Protein AF-C1FA29-F1 (afdb_monomer_lite)

Foldseek 3Di:
DDPDPPQKFKKAFDPVLLVVPQDWDDDPPDIDTHHRPDIDIDGPVCCVPPQVPDDDPNHRGMDGDDPDPDDDPDDPDDDDDDDPDPPDDPDDDDDDDDD

Radius of gyration: 25.59 Å; chains: 1; bounding box: 66×33×78 Å

Secondary structure (DSSP, 8-state):
---PPPSEEEEEE-HHHHTTPSEEEEETTEEEEEPTT-EEEEEHHHHHHTGGG-EETTEESEEEPP---------------------------------

Sequence (99 aa):
MSEKPSDFVEIQLTAAAAKLAPVRVATGRWSYLFEAGKTQRVLTSEWSRVLSKERVGGELAFELAPASASVPQNIPAATLAADHEPEPEEAASVEQKGK

pLDDT: mean 72.82, std 18.56, range [37.81, 92.5]

Structure (mmCIF, N/CA/C/O backbone):
data_AF-C1FA29-F1
#
_entry.id   AF-C1FA29-F1
#
loop_
_atom_site.group_PDB
_atom_site.id
_atom_site.type_symbol
_atom_site.label_atom_id
_atom_site.label_alt_id
_atom_site.label_comp_id
_atom_site.label_asym_id
_atom_site.label_entity_id
_atom_site.label_seq_id
_atom_site.pdbx_PDB_ins_code
_atom_site.Cartn_x
_atom_site.Cartn_y
_atom_site.Cartn_z
_atom_site.occupancy
_atom_site.B_iso_or_equiv
_atom_site.auth_seq_id
_atom_site.auth_comp_id
_atom_site.auth_asym_id
_atom_site.auth_atom_id
_atom_site.pdbx_PDB_model_num
ATOM 1 N N . MET A 1 1 ? 17.348 23.474 -13.569 1.00 37.81 1 MET A N 1
ATOM 2 C CA . MET A 1 1 ? 17.584 22.296 -12.714 1.00 37.81 1 MET A CA 1
ATOM 3 C C . MET A 1 1 ? 16.485 21.305 -13.044 1.00 37.81 1 MET A C 1
ATOM 5 O O . MET A 1 1 ? 15.343 21.574 -12.712 1.00 37.81 1 MET A O 1
ATOM 9 N N . SER A 1 2 ? 16.780 20.262 -13.821 1.00 44.25 2 SER A N 1
ATOM 10 C CA . SER A 1 2 ? 15.766 19.266 -14.181 1.00 44.25 2 SER A CA 1
ATOM 11 C C . SER A 1 2 ? 15.652 18.269 -13.037 1.00 44.25 2 SER A C 1
ATOM 13 O O . SER A 1 2 ? 16.444 17.331 -12.948 1.00 44.25 2 SER A O 1
ATOM 15 N N . GLU A 1 3 ? 14.709 18.504 -12.134 1.00 53.28 3 GLU A N 1
ATOM 16 C CA . GLU A 1 3 ? 14.261 17.492 -11.184 1.00 53.28 3 GLU A CA 1
ATOM 17 C C . GLU A 1 3 ? 13.686 16.341 -12.015 1.00 53.28 3 GLU A C 1
ATOM 19 O O . GLU A 1 3 ? 12.637 16.467 -12.644 1.00 53.28 3 GLU A O 1
ATOM 24 N N . LYS A 1 4 ? 14.430 15.236 -12.129 1.00 56.38 4 LYS A N 1
ATOM 25 C CA . LYS A 1 4 ? 13.886 14.013 -12.725 1.00 56.38 4 LYS A CA 1
ATOM 26 C C . LYS A 1 4 ? 12.640 13.654 -11.910 1.00 56.38 4 LYS A C 1
ATOM 28 O O . LYS A 1 4 ? 12.771 13.596 -10.684 1.00 56.38 4 LYS A O 1
ATOM 33 N N . PRO A 1 5 ? 11.468 13.424 -12.533 1.00 58.09 5 PRO A N 1
ATOM 34 C CA . PRO A 1 5 ? 10.306 12.972 -11.786 1.00 58.09 5 PRO A CA 1
ATOM 35 C C . PRO A 1 5 ? 10.726 11.697 -11.059 1.00 58.09 5 PRO A C 1
ATOM 37 O O . PRO A 1 5 ? 11.190 10.744 -11.688 1.00 58.09 5 PRO A O 1
ATOM 40 N N . SER A 1 6 ? 10.697 11.730 -9.727 1.00 64.94 6 SER A N 1
ATOM 41 C CA . SER A 1 6 ? 11.033 10.551 -8.938 1.00 64.94 6 SER A CA 1
ATOM 42 C C . SER A 1 6 ? 10.070 9.442 -9.343 1.00 64.94 6 SER A C 1
ATOM 44 O O . SER A 1 6 ? 8.862 9.636 -9.281 1.00 64.94 6 SER A O 1
ATOM 46 N N . ASP A 1 7 ? 10.593 8.280 -9.740 1.00 84.06 7 ASP A N 1
ATOM 47 C CA . ASP A 1 7 ? 9.788 7.125 -10.178 1.00 84.06 7 ASP A CA 1
ATOM 48 C C . ASP A 1 7 ? 8.991 6.492 -9.023 1.00 84.06 7 ASP A C 1
ATOM 50 O O . ASP A 1 7 ? 8.377 5.441 -9.169 1.00 84.06 7 ASP A O 1
ATOM 54 N N . PHE A 1 8 ? 8.976 7.123 -7.852 1.00 86.44 8 PHE A N 1
ATOM 55 C CA . PHE A 1 8 ? 8.433 6.580 -6.624 1.00 86.44 8 PHE A CA 1
ATOM 56 C C . PHE A 1 8 ? 7.297 7.442 -6.087 1.00 86.44 8 PHE A C 1
ATOM 58 O O . PHE A 1 8 ? 7.361 8.669 -6.127 1.00 86.44 8 PHE A O 1
ATOM 65 N N . VAL A 1 9 ? 6.315 6.773 -5.497 1.00 88.56 9 VAL A N 1
ATOM 66 C CA . VAL A 1 9 ? 5.221 7.378 -4.740 1.00 88.56 9 VAL A CA 1
ATOM 67 C C . VAL A 1 9 ? 5.227 6.838 -3.320 1.00 88.56 9 VAL A C 1
ATOM 69 O O . VAL A 1 9 ? 5.667 5.715 -3.064 1.00 88.56 9 VAL A O 1
ATOM 72 N N . GLU A 1 10 ? 4.751 7.645 -2.386 1.00 90.56 10 GLU A N 1
ATOM 73 C CA . GLU A 1 10 ? 4.546 7.227 -1.006 1.00 90.56 10 GLU A CA 1
ATOM 74 C C . GLU A 1 10 ? 3.088 6.829 -0.830 1.00 90.56 10 GLU A C 1
ATOM 76 O O . GLU A 1 10 ? 2.175 7.564 -1.208 1.00 90.56 10 GLU A O 1
ATOM 81 N N . ILE A 1 11 ? 2.873 5.638 -0.284 1.00 91.06 11 ILE A N 1
ATOM 82 C CA . ILE A 1 11 ? 1.542 5.093 -0.036 1.00 91.06 11 ILE A CA 1
ATOM 83 C C . ILE A 1 11 ? 1.434 4.638 1.410 1.00 91.06 11 ILE A C 1
ATOM 85 O O . ILE A 1 11 ? 2.440 4.355 2.059 1.00 91.06 11 ILE A O 1
ATOM 89 N N . GLN A 1 12 ? 0.215 4.537 1.909 1.00 92.38 12 GLN A N 1
ATOM 90 C CA . GLN A 1 12 ? -0.077 4.019 3.241 1.00 92.38 12 GLN A CA 1
ATOM 91 C C . GLN A 1 12 ? -1.276 3.077 3.196 1.00 92.38 12 GLN A C 1
ATOM 93 O O . GLN A 1 12 ? -2.057 3.095 2.242 1.00 92.38 12 GLN A O 1
ATOM 98 N N . LEU A 1 13 ? -1.419 2.252 4.235 1.00 91.75 13 LEU A N 1
ATOM 99 C CA . LEU A 1 13 ? -2.640 1.478 4.432 1.00 91.75 13 LEU A CA 1
ATOM 100 C C . LEU A 1 13 ? -3.807 2.413 4.735 1.00 91.75 13 LEU A C 1
ATOM 102 O O . LEU A 1 13 ? -3.673 3.346 5.530 1.00 91.75 13 LEU A O 1
ATOM 106 N N . THR A 1 14 ? -4.962 2.102 4.159 1.00 90.94 14 THR A N 1
ATOM 107 C CA . THR A 1 14 ? -6.217 2.748 4.546 1.00 90.94 14 THR A CA 1
ATOM 108 C C . THR A 1 14 ? -6.608 2.354 5.968 1.00 90.94 14 THR A C 1
ATOM 110 O O . THR A 1 14 ? -6.161 1.332 6.492 1.00 90.94 14 THR A O 1
ATOM 113 N N . ALA A 1 15 ? -7.495 3.119 6.612 1.00 88.06 15 ALA A N 1
ATOM 114 C CA . ALA A 1 15 ? -7.988 2.787 7.956 1.00 88.06 15 ALA A CA 1
ATOM 115 C C . ALA A 1 15 ? -8.647 1.393 8.035 1.00 88.06 15 ALA A C 1
ATOM 117 O O . ALA A 1 15 ? -8.629 0.754 9.089 1.00 88.06 15 ALA A O 1
ATOM 118 N N . ALA A 1 16 ? -9.218 0.910 6.927 1.00 86.69 16 ALA A N 1
ATOM 119 C CA . ALA A 1 16 ? -9.765 -0.438 6.822 1.00 86.69 16 ALA A CA 1
ATOM 120 C C . ALA A 1 16 ? -8.650 -1.494 6.827 1.00 86.69 16 ALA A C 1
ATOM 122 O O . ALA A 1 16 ? -8.676 -2.418 7.642 1.00 86.69 16 ALA A O 1
ATOM 123 N N . ALA A 1 17 ? -7.633 -1.324 5.980 1.00 87.62 17 ALA A N 1
ATOM 124 C CA . ALA A 1 17 ? -6.534 -2.277 5.860 1.00 87.62 17 ALA A CA 1
ATOM 125 C C . ALA A 1 17 ? -5.533 -2.206 7.023 1.00 87.62 17 ALA A C 1
ATOM 127 O O . ALA A 1 17 ? -4.920 -3.213 7.368 1.00 87.62 17 ALA A O 1
ATOM 128 N N . ALA A 1 18 ? -5.423 -1.060 7.698 1.00 88.12 18 ALA A N 1
ATOM 129 C CA . ALA A 1 18 ? -4.611 -0.889 8.900 1.00 88.12 18 ALA A CA 1
ATOM 130 C C . ALA A 1 18 ? -5.050 -1.826 10.041 1.00 88.12 18 ALA A C 1
ATOM 132 O O . ALA A 1 18 ? -4.212 -2.283 10.811 1.00 88.12 18 ALA A O 1
ATOM 133 N N . LYS A 1 19 ? -6.341 -2.181 10.119 1.00 87.62 19 LYS A N 1
ATOM 134 C CA . LYS A 1 19 ? -6.863 -3.160 11.098 1.00 87.62 19 LYS A CA 1
ATOM 135 C C . LYS A 1 19 ? -6.369 -4.585 10.842 1.00 87.62 19 LYS A C 1
ATOM 137 O O . LYS A 1 19 ? -6.447 -5.427 11.728 1.00 87.62 19 LYS A O 1
ATOM 142 N N . LEU A 1 20 ? -5.904 -4.847 9.625 1.00 86.44 20 LEU A N 1
ATOM 143 C CA . LEU A 1 20 ? -5.416 -6.141 9.156 1.00 86.44 20 LEU A CA 1
ATOM 144 C C . LEU A 1 20 ? -3.899 -6.117 8.946 1.00 86.44 20 LEU A C 1
ATOM 146 O O . LEU A 1 20 ? -3.337 -7.037 8.355 1.00 86.44 20 LEU A O 1
ATOM 150 N N . ALA A 1 21 ? -3.238 -5.061 9.423 1.00 87.38 21 ALA A N 1
ATOM 151 C CA . ALA A 1 21 ? -1.796 -4.982 9.406 1.00 87.38 21 ALA A CA 1
ATOM 152 C C . ALA A 1 21 ? -1.174 -6.089 10.287 1.00 87.38 21 ALA A C 1
ATOM 154 O O . ALA A 1 21 ? -1.718 -6.413 11.345 1.00 87.38 21 ALA A O 1
ATOM 155 N N . PRO A 1 22 ? -0.007 -6.629 9.899 1.00 87.62 22 PRO A N 1
ATOM 156 C CA . PRO A 1 22 ? 0.758 -6.246 8.715 1.00 87.62 22 PRO A CA 1
ATOM 157 C C . PRO A 1 22 ? 0.208 -6.871 7.423 1.00 87.62 22 PRO A C 1
ATOM 159 O O . PRO A 1 22 ? -0.042 -8.074 7.351 1.00 87.62 22 PRO A O 1
ATOM 162 N N . VAL A 1 23 ? 0.094 -6.061 6.368 1.00 88.38 23 VAL A N 1
ATOM 163 C CA . VAL A 1 23 ? -0.367 -6.516 5.048 1.00 88.38 23 VAL A CA 1
ATOM 164 C C . VAL A 1 23 ? 0.845 -6.808 4.170 1.00 88.38 23 VAL A C 1
ATOM 166 O O . VAL A 1 23 ? 1.662 -5.925 3.905 1.00 88.38 23 VAL A O 1
ATOM 169 N N . ARG A 1 24 ? 0.965 -8.057 3.710 1.00 89.06 24 ARG A N 1
ATOM 170 C CA . ARG A 1 24 ? 1.993 -8.470 2.745 1.00 89.06 24 ARG A CA 1
ATOM 171 C C . ARG A 1 24 ? 1.427 -8.462 1.338 1.00 89.06 24 ARG A C 1
ATOM 173 O O . ARG A 1 24 ? 0.422 -9.119 1.087 1.00 89.06 24 ARG A O 1
ATOM 180 N N . VAL A 1 25 ? 2.118 -7.791 0.423 1.00 86.50 25 VAL A N 1
ATOM 181 C CA . VAL A 1 25 ? 1.786 -7.812 -1.005 1.00 86.50 25 VAL A CA 1
ATOM 182 C C . VAL A 1 25 ? 2.990 -8.313 -1.779 1.00 86.50 25 VAL A C 1
ATOM 184 O O . VAL A 1 25 ? 4.050 -7.691 -1.760 1.00 86.50 25 VAL A O 1
ATOM 187 N N . ALA A 1 26 ? 2.828 -9.443 -2.460 1.00 85.56 26 ALA A N 1
ATOM 188 C CA . ALA A 1 26 ? 3.830 -9.969 -3.373 1.00 85.56 26 ALA A CA 1
ATOM 189 C C . ALA A 1 26 ? 3.557 -9.440 -4.786 1.00 85.56 26 ALA A C 1
ATOM 191 O O . ALA A 1 26 ? 2.546 -9.777 -5.401 1.00 85.56 26 ALA A O 1
ATOM 192 N N . THR A 1 27 ? 4.464 -8.625 -5.314 1.00 78.31 27 THR A N 1
ATOM 193 C CA . THR A 1 27 ? 4.378 -8.056 -6.659 1.00 78.31 27 THR A CA 1
ATOM 194 C C . THR A 1 27 ? 5.468 -8.648 -7.545 1.00 78.31 27 THR A C 1
ATOM 196 O O . THR A 1 27 ? 6.594 -8.158 -7.640 1.00 78.31 27 THR A O 1
ATOM 199 N N . GLY A 1 28 ? 5.139 -9.760 -8.206 1.00 74.88 28 GLY A N 1
ATOM 200 C CA . GLY A 1 28 ? 6.046 -10.453 -9.122 1.00 74.88 28 GLY A CA 1
ATOM 201 C C . GLY A 1 28 ? 7.379 -10.840 -8.469 1.00 74.88 28 GLY A C 1
ATOM 202 O O . GLY A 1 28 ? 7.499 -11.913 -7.888 1.00 74.88 28 GLY A O 1
ATOM 203 N N . ARG A 1 29 ? 8.391 -9.973 -8.602 1.00 73.38 29 ARG A N 1
ATOM 204 C CA . ARG A 1 29 ? 9.762 -10.180 -8.106 1.00 73.38 29 ARG A CA 1
ATOM 205 C C . ARG A 1 29 ? 10.016 -9.645 -6.693 1.00 73.38 29 ARG A C 1
ATOM 207 O O . ARG A 1 29 ? 11.061 -9.957 -6.130 1.00 73.38 29 ARG A O 1
ATOM 214 N N . TRP A 1 30 ? 9.105 -8.843 -6.146 1.00 77.62 30 TRP A N 1
ATOM 215 C CA . TRP A 1 30 ? 9.272 -8.169 -4.860 1.00 77.62 30 TRP A CA 1
ATOM 216 C C . TRP A 1 30 ? 8.143 -8.539 -3.902 1.00 77.62 30 TRP A C 1
ATOM 218 O O . TRP A 1 30 ? 7.087 -9.032 -4.297 1.00 77.62 30 TRP A O 1
ATOM 228 N N . SER A 1 31 ? 8.375 -8.340 -2.610 1.00 85.62 31 SER A N 1
ATOM 229 C CA . SER A 1 31 ? 7.339 -8.447 -1.587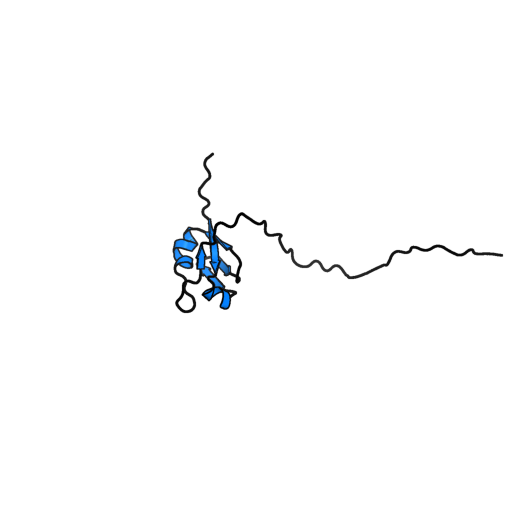 1.00 85.62 31 SER A CA 1
ATOM 230 C C . SER A 1 31 ? 7.434 -7.245 -0.666 1.00 85.62 31 SER A C 1
ATOM 232 O O . SER A 1 31 ? 8.494 -6.976 -0.102 1.00 85.62 31 SER A O 1
ATOM 234 N N . TYR A 1 32 ? 6.324 -6.531 -0.531 1.00 87.44 32 TYR A N 1
ATOM 235 C CA . TYR A 1 32 ? 6.177 -5.385 0.352 1.00 87.44 32 TYR A CA 1
ATOM 236 C C . TYR A 1 32 ? 5.457 -5.803 1.634 1.00 87.44 32 TYR A C 1
ATOM 238 O O . TYR A 1 32 ? 4.574 -6.666 1.610 1.00 87.44 32 TYR A O 1
ATOM 246 N N . LEU A 1 33 ? 5.842 -5.191 2.752 1.00 90.62 33 LEU A N 1
ATOM 247 C CA . LEU A 1 33 ? 5.246 -5.403 4.067 1.00 90.62 33 LEU A CA 1
ATOM 248 C C . LEU A 1 33 ? 4.799 -4.050 4.611 1.00 90.62 33 LEU A C 1
ATOM 250 O O . LEU A 1 33 ? 5.630 -3.257 5.048 1.00 90.62 33 LEU A O 1
ATOM 254 N N . PHE A 1 34 ? 3.492 -3.813 4.600 1.00 90.00 34 PHE A N 1
ATOM 255 C CA . PHE A 1 34 ? 2.911 -2.563 5.064 1.00 90.00 34 PHE A CA 1
ATOM 256 C C . PHE A 1 34 ? 2.407 -2.704 6.498 1.00 90.00 34 PHE A C 1
ATOM 258 O O . PHE A 1 34 ? 1.653 -3.626 6.821 1.00 90.00 34 PHE A O 1
ATOM 265 N N . GLU A 1 35 ? 2.806 -1.765 7.351 1.00 89.88 35 GLU A N 1
ATOM 266 C CA . GLU A 1 35 ? 2.366 -1.682 8.743 1.00 89.88 35 GLU A CA 1
ATOM 267 C C . GLU A 1 35 ? 1.320 -0.579 8.923 1.00 89.88 35 GLU A C 1
ATOM 269 O O . GLU A 1 35 ? 1.288 0.404 8.179 1.00 89.88 35 GLU A O 1
ATOM 274 N N . ALA A 1 36 ? 0.457 -0.730 9.928 1.00 89.50 36 ALA A N 1
ATOM 275 C CA . ALA A 1 36 ? -0.562 0.264 10.238 1.00 89.50 36 ALA A CA 1
ATOM 276 C C . ALA A 1 36 ? 0.077 1.617 10.583 1.00 89.50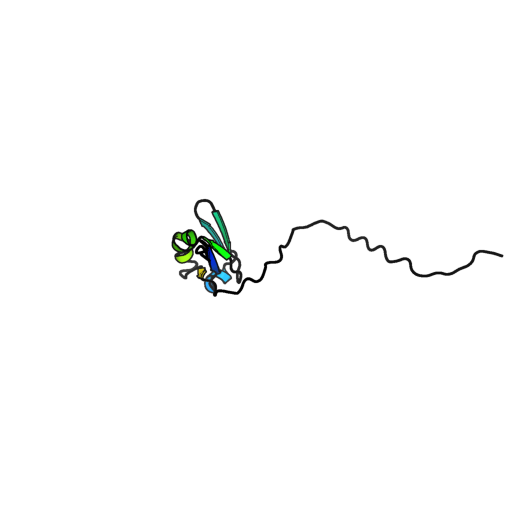 36 ALA A C 1
ATOM 278 O O . ALA A 1 36 ? 0.993 1.691 11.401 1.00 89.50 36 ALA A O 1
ATOM 279 N N . GLY A 1 37 ? -0.419 2.691 9.964 1.00 85.25 37 GLY A N 1
ATOM 280 C CA . GLY A 1 37 ? 0.037 4.058 10.235 1.00 85.25 37 GLY A CA 1
ATOM 281 C C . GLY A 1 37 ? 1.434 4.399 9.706 1.00 85.25 37 GLY A C 1
ATOM 282 O O . GLY A 1 37 ? 1.933 5.481 10.008 1.00 85.25 37 GLY A O 1
ATOM 283 N N . LYS A 1 38 ? 2.071 3.517 8.923 1.00 87.62 38 LYS A N 1
ATOM 284 C CA . LYS A 1 38 ? 3.346 3.809 8.257 1.00 87.62 38 LYS A CA 1
ATOM 285 C C . LYS A 1 38 ? 3.137 4.088 6.774 1.00 87.62 38 LYS A C 1
ATOM 287 O O . LYS A 1 38 ? 2.381 3.393 6.097 1.00 87.62 38 LYS A O 1
ATOM 292 N N . THR A 1 39 ? 3.855 5.088 6.274 1.00 89.88 39 THR A N 1
ATOM 293 C CA . THR A 1 39 ? 4.002 5.325 4.840 1.00 89.88 39 THR A CA 1
ATOM 294 C C . THR A 1 39 ? 5.145 4.473 4.301 1.00 89.88 39 THR A C 1
ATOM 296 O O . THR A 1 39 ? 6.146 4.224 4.980 1.00 89.88 39 THR A O 1
ATOM 299 N N . GLN A 1 40 ? 5.001 4.002 3.070 1.00 88.19 40 GLN A N 1
ATOM 300 C CA . GLN A 1 40 ? 6.027 3.250 2.374 1.00 88.19 40 GLN A CA 1
ATOM 301 C C . GLN A 1 40 ? 6.177 3.752 0.944 1.00 88.19 40 GLN A C 1
ATOM 303 O O . GLN A 1 40 ? 5.207 3.941 0.211 1.00 88.19 40 GLN A O 1
ATOM 308 N N . ARG A 1 41 ? 7.435 3.949 0.549 1.00 89.44 41 ARG A N 1
ATOM 309 C CA . ARG A 1 41 ? 7.810 4.333 -0.805 1.00 89.44 41 ARG A CA 1
ATOM 310 C C . ARG A 1 41 ? 7.782 3.110 -1.725 1.00 89.44 41 ARG A C 1
ATOM 312 O O . ARG A 1 41 ? 8.488 2.133 -1.480 1.00 89.44 41 ARG A O 1
ATOM 319 N N . VAL A 1 42 ? 7.010 3.194 -2.803 1.00 87.81 42 VAL A N 1
ATOM 320 C CA . VAL A 1 42 ? 6.884 2.162 -3.842 1.00 87.81 42 VAL A CA 1
ATOM 321 C C . VAL A 1 42 ? 7.095 2.774 -5.222 1.00 87.81 42 VAL A C 1
ATOM 323 O O . VAL A 1 42 ? 7.009 3.989 -5.390 1.00 87.81 42 VAL A O 1
ATOM 326 N N . LEU A 1 43 ? 7.383 1.947 -6.227 1.00 88.19 43 LEU A N 1
ATOM 327 C CA . LEU A 1 43 ? 7.470 2.427 -7.607 1.00 88.19 43 LEU A CA 1
ATOM 328 C C . LEU A 1 43 ? 6.092 2.891 -8.087 1.00 88.19 43 LEU A C 1
ATOM 330 O O . LEU A 1 43 ? 5.084 2.222 -7.856 1.00 88.19 43 LEU A O 1
ATOM 334 N N . THR A 1 44 ? 6.053 3.987 -8.837 1.00 88.69 44 THR A N 1
ATOM 335 C CA . THR A 1 44 ? 4.828 4.514 -9.459 1.00 88.69 44 THR A CA 1
ATOM 336 C C . THR A 1 44 ? 4.193 3.457 -10.361 1.00 88.69 44 THR A C 1
ATOM 338 O O . THR A 1 44 ? 2.979 3.267 -10.353 1.00 88.69 44 THR A O 1
ATOM 341 N N . SER A 1 45 ? 5.026 2.688 -11.071 1.00 88.00 45 SER A N 1
ATOM 342 C CA . SER A 1 45 ? 4.579 1.556 -11.888 1.00 88.00 45 SER A CA 1
ATOM 343 C C . SER A 1 45 ? 3.894 0.456 -11.067 1.00 88.00 45 SER A C 1
ATOM 345 O O . SER A 1 45 ? 2.889 -0.091 -11.514 1.00 88.00 45 SER A O 1
ATOM 347 N N . GLU A 1 46 ? 4.404 0.142 -9.874 1.00 88.19 46 GLU A N 1
ATOM 348 C CA . GLU A 1 46 ? 3.823 -0.872 -8.976 1.00 88.19 46 GLU A CA 1
ATOM 349 C C . GLU A 1 46 ? 2.507 -0.379 -8.372 1.00 88.19 46 GLU A C 1
ATOM 351 O O . GLU A 1 46 ? 1.515 -1.114 -8.335 1.00 88.19 46 GLU A O 1
ATOM 356 N N . TRP A 1 47 ? 2.471 0.899 -7.980 1.00 89.56 47 TRP A N 1
ATOM 357 C CA . TRP A 1 47 ? 1.258 1.571 -7.532 1.00 89.56 47 TRP A CA 1
ATOM 358 C C . TRP A 1 47 ? 0.151 1.486 -8.583 1.00 89.56 47 TRP A C 1
ATOM 360 O O . TRP A 1 47 ? -0.913 0.920 -8.325 1.00 89.56 47 TRP A O 1
ATOM 370 N N . SER A 1 48 ? 0.400 1.976 -9.798 1.00 89.38 48 SER A N 1
ATOM 371 C CA . SER A 1 48 ? -0.617 2.027 -10.853 1.00 89.38 48 SER A CA 1
ATOM 372 C C . SER A 1 48 ? -1.047 0.645 -11.364 1.00 89.38 48 SER A C 1
ATOM 374 O O . SER A 1 48 ? -2.161 0.497 -11.875 1.00 89.38 48 SER A O 1
ATOM 376 N N . ARG A 1 49 ? -0.188 -0.379 -11.257 1.00 88.06 49 ARG A N 1
ATOM 377 C CA . ARG A 1 49 ? -0.489 -1.727 -11.766 1.00 88.06 49 ARG A CA 1
ATOM 378 C C . ARG A 1 49 ? -1.189 -2.616 -10.748 1.00 88.06 49 ARG A C 1
ATOM 380 O O . ARG A 1 4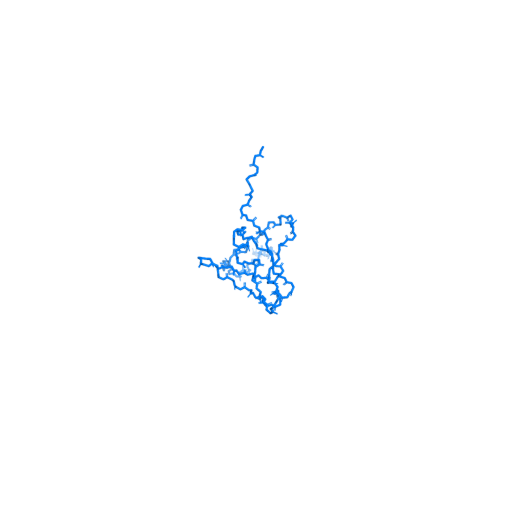9 ? -2.156 -3.273 -11.137 1.00 88.06 49 ARG A O 1
ATOM 387 N N . VAL A 1 50 ? -0.711 -2.630 -9.503 1.00 89.12 50 VAL A N 1
ATOM 388 C CA . VAL A 1 50 ? -1.135 -3.596 -8.478 1.00 89.12 50 VAL A CA 1
ATOM 389 C C . VAL A 1 50 ? -1.763 -2.891 -7.279 1.00 89.12 50 VAL A C 1
ATOM 391 O O . VAL A 1 50 ? -2.954 -3.053 -7.032 1.00 89.12 50 VAL A O 1
ATOM 394 N N . LEU A 1 51 ? -0.997 -2.059 -6.568 1.00 88.81 51 LEU A N 1
ATOM 395 C CA . LEU A 1 51 ? -1.377 -1.590 -5.227 1.00 88.81 51 LEU A CA 1
ATOM 396 C C . LEU A 1 51 ? -2.601 -0.658 -5.238 1.00 88.81 51 LEU A C 1
ATOM 398 O O . LEU A 1 51 ? -3.437 -0.743 -4.347 1.00 88.81 51 LEU A O 1
ATOM 402 N N . SER A 1 52 ? -2.777 0.160 -6.280 1.00 89.25 52 SER A N 1
ATOM 403 C CA . SER A 1 52 ? -3.962 1.027 -6.447 1.00 89.25 52 SER A CA 1
ATOM 404 C C . SER A 1 52 ? -5.276 0.270 -6.662 1.00 89.25 52 SER A C 1
ATOM 406 O O . SER A 1 52 ? -6.352 0.862 -6.578 1.00 89.25 52 SER A O 1
ATOM 408 N N . LYS A 1 53 ? -5.203 -1.026 -6.978 1.00 89.81 53 LYS A N 1
ATOM 409 C CA . LYS A 1 53 ? -6.363 -1.893 -7.220 1.00 89.81 53 LYS A CA 1
ATOM 410 C C . LYS A 1 53 ? -6.543 -2.934 -6.125 1.00 89.81 53 LYS A C 1
ATOM 412 O O . LYS A 1 53 ? -7.569 -3.612 -6.123 1.00 89.81 53 LYS A O 1
ATOM 417 N N . GLU A 1 54 ? -5.565 -3.067 -5.232 1.00 89.31 54 GLU A N 1
ATOM 418 C CA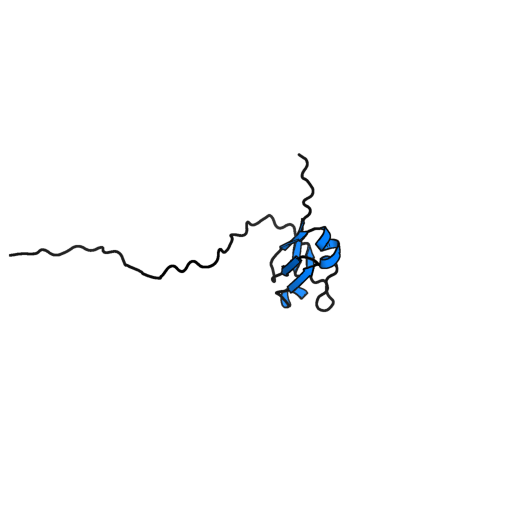 . GLU A 1 54 ? -5.597 -4.061 -4.172 1.00 89.31 54 GLU A CA 1
ATOM 419 C C . GLU A 1 54 ? -6.734 -3.743 -3.207 1.00 89.31 54 GLU A C 1
ATOM 421 O O . GLU A 1 54 ? -6.902 -2.600 -2.760 1.00 89.31 54 GLU A O 1
ATOM 426 N N . ARG A 1 55 ? -7.530 -4.765 -2.896 1.00 89.75 55 ARG A N 1
ATOM 427 C CA . ARG A 1 55 ? -8.668 -4.630 -1.994 1.00 89.75 55 ARG A CA 1
ATOM 428 C C . ARG A 1 55 ? -8.574 -5.624 -0.864 1.00 89.75 55 ARG A C 1
ATOM 430 O O . ARG A 1 55 ? -8.339 -6.808 -1.074 1.00 89.75 55 ARG A O 1
ATOM 437 N N . VAL A 1 56 ? -8.856 -5.142 0.334 1.00 82.88 56 VAL A N 1
ATOM 438 C CA . VAL A 1 56 ? -8.908 -5.956 1.540 1.00 82.88 56 VAL A CA 1
ATOM 439 C C . VAL A 1 56 ? -10.277 -5.743 2.170 1.00 82.88 56 VAL A C 1
ATOM 441 O O . VAL A 1 56 ? -10.698 -4.615 2.402 1.00 82.88 56 VAL A O 1
ATOM 444 N N . GLY A 1 57 ? -11.021 -6.832 2.379 1.00 81.00 57 GLY A N 1
ATOM 445 C CA . GLY A 1 57 ? -12.390 -6.748 2.900 1.00 81.00 57 GLY A CA 1
ATOM 446 C C . GLY A 1 57 ? -13.377 -6.016 1.978 1.00 81.00 57 GLY A C 1
ATOM 447 O O . GLY A 1 57 ? -14.417 -5.567 2.440 1.00 81.00 57 GLY A O 1
ATOM 448 N N . GLY A 1 58 ? -13.064 -5.884 0.683 1.00 85.50 58 GLY A N 1
ATOM 449 C CA . GLY A 1 58 ? -13.901 -5.188 -0.303 1.00 85.50 58 GLY A CA 1
ATOM 450 C C . GLY A 1 58 ? -13.591 -3.697 -0.482 1.00 85.50 58 GLY A C 1
ATOM 451 O O . GLY A 1 58 ? -14.045 -3.111 -1.466 1.00 85.50 58 GLY A O 1
ATOM 452 N N . GLU A 1 59 ? -12.766 -3.110 0.386 1.00 87.81 59 GLU A N 1
ATOM 453 C CA . GLU A 1 59 ? -12.306 -1.718 0.304 1.00 87.81 59 GLU A CA 1
ATOM 454 C C . GLU A 1 59 ? -10.872 -1.634 -0.228 1.00 87.81 59 GLU A C 1
ATOM 456 O O . GLU A 1 59 ? -10.134 -2.617 -0.183 1.00 87.81 59 GLU A O 1
ATOM 461 N N . LEU A 1 60 ? -10.466 -0.469 -0.746 1.00 90.50 60 LEU A N 1
ATOM 462 C CA . LEU A 1 60 ? -9.084 -0.257 -1.185 1.00 90.50 60 LEU A CA 1
ATOM 463 C C . LEU A 1 60 ? -8.126 -0.419 -0.006 1.00 90.50 60 LEU A C 1
ATOM 465 O O . LEU A 1 60 ? -8.324 0.162 1.063 1.00 90.50 60 LEU A O 1
ATOM 469 N N . ALA A 1 61 ? -7.081 -1.212 -0.214 1.00 91.00 61 ALA A N 1
ATOM 470 C CA . ALA A 1 61 ? -6.110 -1.501 0.828 1.00 91.00 61 ALA A CA 1
ATOM 471 C C . ALA A 1 61 ? -5.134 -0.341 1.054 1.00 91.00 61 ALA A C 1
ATOM 473 O O . ALA A 1 61 ? -4.650 -0.139 2.166 1.00 91.00 61 ALA A O 1
ATOM 474 N N . PHE A 1 62 ? -4.873 0.430 -0.001 1.00 92.50 62 PHE A N 1
ATOM 475 C CA . PHE A 1 62 ? -3.841 1.453 -0.026 1.00 92.50 62 PHE A CA 1
ATOM 476 C C . PHE A 1 62 ? -4.364 2.773 -0.578 1.00 92.50 62 PHE A C 1
ATOM 478 O O . PHE A 1 62 ? -5.203 2.806 -1.480 1.00 92.50 62 PHE A O 1
ATOM 485 N N . GLU A 1 63 ? -3.793 3.858 -0.077 1.00 92.12 63 GLU A N 1
ATOM 486 C CA . GLU A 1 63 ? -4.013 5.219 -0.553 1.00 92.12 63 GLU A CA 1
ATOM 487 C C . GLU A 1 63 ? -2.676 5.956 -0.689 1.00 92.12 63 GLU A C 1
ATOM 489 O O . GLU A 1 63 ? -1.680 5.584 -0.061 1.00 92.12 63 GLU A O 1
ATOM 494 N N . LEU A 1 64 ? -2.643 6.989 -1.537 1.00 90.62 64 LEU A N 1
ATOM 495 C CA . LEU A 1 64 ? -1.486 7.878 -1.620 1.00 90.62 64 LEU A CA 1
ATOM 496 C C . LEU A 1 64 ? -1.328 8.574 -0.271 1.00 90.62 64 LEU A C 1
ATOM 498 O O . LEU A 1 64 ? -2.276 9.186 0.223 1.00 90.62 64 LEU A O 1
ATOM 502 N N . ALA A 1 65 ? -0.136 8.487 0.310 1.00 84.31 65 ALA A N 1
ATOM 503 C CA . ALA A 1 65 ? 0.146 9.238 1.515 1.00 84.31 65 ALA A CA 1
ATOM 504 C C . ALA A 1 65 ? 0.048 10.737 1.182 1.00 84.31 65 ALA A C 1
ATOM 506 O O . ALA A 1 65 ? 0.530 11.155 0.119 1.00 84.31 65 ALA A O 1
ATOM 507 N N . PRO A 1 66 ? -0.550 11.569 2.056 1.00 72.06 66 PRO A N 1
ATOM 508 C CA . PRO A 1 66 ? -0.358 13.007 1.939 1.00 72.06 66 PRO A CA 1
ATOM 509 C C . PRO A 1 66 ? 1.151 13.259 1.920 1.00 72.06 66 PRO A C 1
ATOM 511 O O . PRO A 1 66 ? 1.880 12.555 2.618 1.00 72.06 66 PRO A O 1
ATOM 514 N N . ALA A 1 67 ? 1.617 14.204 1.097 1.00 60.88 67 ALA A N 1
ATOM 515 C CA . ALA A 1 67 ? 3.032 14.551 0.975 1.00 60.88 67 ALA A CA 1
ATOM 516 C C . ALA A 1 67 ? 3.566 15.060 2.326 1.00 60.88 67 ALA A C 1
ATOM 518 O O . ALA A 1 67 ? 3.647 16.260 2.584 1.00 60.88 67 ALA A O 1
ATOM 519 N N . SER A 1 68 ? 3.862 14.130 3.226 1.00 49.56 68 S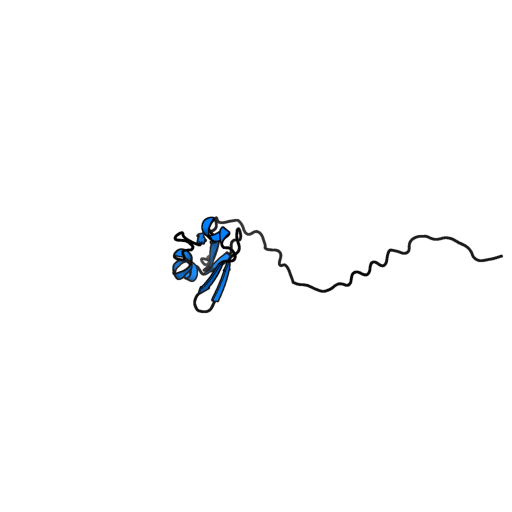ER A N 1
ATOM 520 C CA . SER A 1 68 ? 4.444 14.381 4.525 1.00 49.56 68 SER A CA 1
ATOM 521 C C . SER A 1 68 ? 5.905 14.661 4.262 1.00 49.56 68 SER A C 1
ATOM 523 O O . SER A 1 68 ? 6.635 13.801 3.775 1.00 49.56 68 SER A O 1
ATOM 525 N N . ALA A 1 69 ? 6.312 15.897 4.536 1.00 45.41 69 ALA A N 1
ATOM 526 C CA . ALA A 1 69 ? 7.702 16.307 4.502 1.00 45.41 69 ALA A CA 1
ATOM 527 C C . ALA A 1 69 ? 8.565 15.242 5.194 1.00 45.41 69 ALA A C 1
ATOM 529 O O . ALA A 1 69 ? 8.314 14.900 6.349 1.00 45.41 69 ALA A O 1
ATOM 530 N N . SER A 1 70 ? 9.535 14.704 4.450 1.00 42.09 70 SER A N 1
ATOM 531 C CA . SER A 1 70 ? 10.494 13.689 4.875 1.00 42.09 70 SER A CA 1
ATOM 532 C C . SER A 1 70 ? 10.909 13.861 6.336 1.00 42.09 70 SER A C 1
ATOM 534 O O . SER A 1 70 ? 11.732 14.718 6.654 1.00 42.09 70 SER A O 1
ATOM 536 N N . VAL A 1 71 ? 10.388 13.016 7.224 1.00 50.16 71 VAL A N 1
ATOM 537 C CA . VAL A 1 71 ? 11.019 12.794 8.524 1.00 50.16 71 VAL A CA 1
ATOM 538 C C . VAL A 1 71 ? 12.055 11.684 8.333 1.00 50.16 71 VAL A C 1
ATOM 540 O O . VAL A 1 71 ? 11.693 10.584 7.909 1.00 50.16 71 VAL A O 1
ATOM 543 N N . PRO A 1 72 ? 13.355 11.945 8.560 1.00 45.72 72 PRO A N 1
ATOM 544 C CA . PRO A 1 72 ? 14.378 10.921 8.408 1.00 45.72 72 PRO A CA 1
ATOM 545 C C . PRO A 1 72 ? 14.097 9.778 9.391 1.00 45.72 72 PRO A C 1
ATOM 547 O O . PRO A 1 72 ? 14.093 9.974 10.606 1.00 45.72 72 PRO A O 1
ATOM 550 N N . GLN A 1 73 ? 13.844 8.577 8.866 1.00 48.06 73 GLN A N 1
ATOM 551 C CA . GLN A 1 73 ? 13.757 7.367 9.676 1.00 48.06 73 GLN A CA 1
ATOM 552 C C . GLN A 1 73 ? 15.148 7.039 10.225 1.00 48.06 73 GLN A C 1
ATOM 554 O O . GLN A 1 73 ? 16.032 6.570 9.510 1.00 48.06 73 GLN A O 1
ATOM 559 N N . ASN A 1 74 ? 15.323 7.297 11.518 1.00 43.69 74 ASN A N 1
ATOM 560 C CA . ASN A 1 74 ? 16.416 6.773 12.318 1.00 43.69 74 ASN A CA 1
ATOM 561 C C . ASN A 1 74 ? 16.332 5.235 12.314 1.00 43.69 74 ASN A C 1
ATOM 563 O O . ASN A 1 74 ? 15.375 4.646 12.814 1.00 43.69 74 ASN A O 1
ATOM 567 N N . ILE A 1 75 ? 17.316 4.605 11.685 1.00 56.50 75 ILE A N 1
ATOM 568 C CA . ILE A 1 75 ? 17.477 3.157 11.516 1.00 56.50 75 ILE A CA 1
ATOM 569 C C . ILE A 1 75 ? 17.540 2.468 12.893 1.00 56.50 75 ILE A C 1
ATOM 571 O O . ILE A 1 75 ? 18.403 2.838 13.689 1.00 56.50 75 ILE A O 1
ATOM 575 N N . PRO A 1 76 ? 16.727 1.438 13.198 1.00 50.97 76 PRO A N 1
ATOM 576 C CA . PRO A 1 76 ? 17.049 0.528 14.286 1.00 50.97 76 PRO A CA 1
ATOM 577 C C . PRO A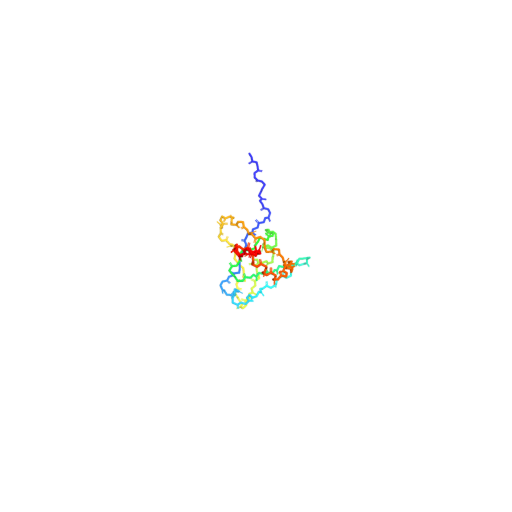 1 76 ? 18.027 -0.522 13.743 1.00 50.97 76 PRO A C 1
ATOM 579 O O . PRO A 1 76 ? 17.632 -1.466 13.060 1.00 50.97 76 PRO A O 1
ATOM 582 N N . ALA A 1 77 ? 19.323 -0.344 14.007 1.00 45.66 77 ALA A N 1
ATOM 583 C CA . ALA A 1 77 ? 20.289 -1.424 13.840 1.00 45.66 77 ALA A CA 1
ATOM 584 C C . ALA A 1 77 ? 20.086 -2.432 14.980 1.00 45.66 77 ALA A C 1
ATOM 586 O O . ALA A 1 77 ? 20.121 -2.075 16.157 1.00 45.66 77 ALA A O 1
ATOM 587 N N . ALA A 1 78 ? 19.816 -3.681 14.611 1.00 49.56 78 ALA A N 1
ATOM 588 C CA . ALA A 1 78 ? 19.636 -4.792 15.528 1.00 49.56 78 ALA A CA 1
ATOM 589 C C . ALA A 1 78 ? 20.866 -5.006 16.428 1.00 49.56 78 ALA A C 1
ATOM 591 O O . ALA A 1 78 ? 21.997 -4.971 15.954 1.00 49.56 78 ALA A O 1
ATOM 592 N N . THR A 1 79 ? 20.585 -5.268 17.708 1.00 49.03 79 THR A N 1
ATOM 593 C CA . THR A 1 79 ? 21.344 -6.089 18.665 1.00 49.03 79 THR A CA 1
ATOM 594 C C . THR A 1 79 ? 22.859 -6.168 18.466 1.00 49.03 79 THR A C 1
ATOM 596 O O . THR A 1 79 ? 23.359 -7.008 17.720 1.00 49.03 79 THR A O 1
ATOM 599 N N . LEU A 1 80 ? 23.593 -5.423 19.292 1.00 42.69 80 LEU A N 1
ATOM 600 C CA . LEU A 1 80 ? 24.845 -5.922 19.847 1.00 42.69 80 LEU A CA 1
ATOM 601 C C . LEU A 1 80 ? 24.613 -6.112 21.345 1.00 42.69 80 LEU A C 1
ATOM 603 O O . LEU A 1 80 ? 24.290 -5.159 22.050 1.00 42.69 80 LEU A O 1
ATOM 607 N N . ALA A 1 81 ? 24.696 -7.361 21.799 1.00 53.22 81 ALA A N 1
ATOM 608 C CA . ALA A 1 81 ? 24.770 -7.686 23.210 1.00 53.22 81 ALA A CA 1
ATOM 609 C C . ALA A 1 81 ? 25.919 -6.879 23.832 1.00 53.22 81 ALA A C 1
ATOM 611 O O . ALA A 1 81 ? 27.081 -7.106 23.505 1.00 53.22 81 ALA A O 1
ATOM 612 N N . ALA A 1 82 ? 25.580 -5.920 24.686 1.00 48.50 82 ALA A N 1
ATOM 613 C CA . ALA A 1 82 ? 26.499 -5.356 25.653 1.00 48.50 82 ALA A CA 1
ATOM 614 C C . ALA A 1 82 ? 25.974 -5.799 27.011 1.00 48.50 82 ALA A C 1
ATOM 616 O O . ALA A 1 82 ? 24.946 -5.331 27.500 1.00 48.50 82 ALA A O 1
ATOM 617 N N . ASP A 1 83 ? 26.651 -6.830 27.490 1.00 47.16 83 ASP A N 1
ATOM 618 C CA . ASP A 1 83 ? 26.712 -7.286 28.859 1.00 47.16 83 ASP A CA 1
ATOM 619 C C . ASP A 1 83 ? 26.548 -6.120 29.845 1.00 47.16 83 ASP A C 1
ATOM 621 O O . ASP A 1 83 ? 27.240 -5.103 29.785 1.00 47.16 83 ASP A O 1
ATOM 625 N N . HIS A 1 84 ? 25.542 -6.252 30.698 1.00 47.28 84 HIS A N 1
ATOM 626 C CA . HIS A 1 84 ? 25.263 -5.325 31.775 1.00 47.28 84 HIS A CA 1
ATOM 627 C C . HIS A 1 84 ? 26.251 -5.615 32.911 1.00 47.28 84 HIS A C 1
ATOM 629 O O . HIS A 1 84 ? 25.912 -6.324 33.858 1.00 47.28 84 HIS A O 1
ATOM 635 N N . GLU A 1 85 ? 27.453 -5.053 32.821 1.00 49.50 85 GLU A N 1
ATOM 636 C CA . GLU A 1 85 ? 28.386 -4.944 33.943 1.00 49.50 85 GLU A CA 1
ATOM 637 C C . GLU A 1 85 ? 28.391 -3.488 34.433 1.00 49.50 85 GLU A C 1
ATOM 639 O O . GLU A 1 85 ? 29.048 -2.627 33.843 1.00 49.50 85 GLU A O 1
ATOM 644 N N . PRO A 1 86 ? 27.605 -3.143 35.469 1.00 52.16 86 PRO A N 1
ATOM 645 C CA . PRO A 1 86 ? 27.818 -1.903 36.185 1.00 52.16 86 PRO A CA 1
ATOM 646 C C . PRO A 1 86 ? 28.985 -2.133 37.147 1.00 52.16 86 PRO A C 1
ATOM 648 O O . PRO A 1 86 ? 28.804 -2.716 38.213 1.00 52.16 86 PRO A O 1
ATOM 651 N N . GLU A 1 87 ? 30.177 -1.670 36.783 1.00 48.84 87 GLU A N 1
ATOM 652 C CA . GLU A 1 87 ? 31.228 -1.385 37.760 1.00 48.84 87 GLU A CA 1
ATOM 653 C C . GLU A 1 87 ? 31.006 0.062 38.246 1.00 48.84 87 GLU A C 1
ATOM 655 O O . GLU A 1 87 ? 31.274 1.009 37.500 1.00 48.84 87 GLU A O 1
ATOM 660 N N . PRO A 1 88 ? 30.405 0.288 39.433 1.00 59.78 88 PRO A N 1
ATOM 661 C CA . PRO A 1 88 ? 30.296 1.627 39.982 1.00 59.78 88 PRO A CA 1
ATOM 662 C C . PRO A 1 88 ? 31.664 2.086 40.488 1.00 59.78 88 PRO A C 1
ATOM 664 O O . PRO A 1 88 ? 32.175 1.584 41.485 1.00 59.78 88 PRO A O 1
ATOM 667 N N . GLU A 1 89 ? 32.212 3.059 39.764 1.00 52.72 89 GLU A N 1
ATOM 668 C CA . GLU A 1 89 ? 32.835 4.281 40.277 1.00 52.72 89 GLU A CA 1
ATOM 669 C C . GLU A 1 89 ? 33.364 4.176 41.719 1.00 52.72 89 GLU A C 1
ATOM 671 O O . GLU A 1 89 ? 32.684 4.471 42.705 1.00 52.72 89 GLU A O 1
ATOM 676 N N . GLU A 1 90 ? 34.629 3.772 41.823 1.00 55.47 90 GLU A N 1
ATOM 677 C CA . GLU A 1 90 ? 35.436 3.949 43.019 1.00 55.47 90 GLU A CA 1
ATOM 678 C C . GLU A 1 90 ? 35.648 5.456 43.245 1.00 55.47 90 GLU A C 1
ATOM 680 O O . GLU A 1 90 ? 36.504 6.097 42.635 1.00 55.47 90 GLU A O 1
ATOM 685 N N . ALA A 1 91 ? 34.838 6.041 44.125 1.00 51.94 91 ALA A N 1
ATOM 686 C CA . ALA A 1 91 ? 35.089 7.356 44.694 1.00 51.94 91 ALA A CA 1
ATOM 687 C C . ALA A 1 91 ? 34.707 7.372 46.179 1.00 51.94 91 ALA A C 1
ATOM 689 O O . ALA A 1 91 ? 33.581 7.713 46.528 1.00 51.94 91 ALA A O 1
ATOM 690 N N . ALA A 1 92 ? 35.660 7.035 47.056 1.00 52.91 92 ALA A N 1
ATOM 691 C CA . ALA A 1 92 ? 35.891 7.752 48.317 1.00 52.91 92 ALA A CA 1
ATOM 692 C C . ALA A 1 92 ? 37.109 7.205 49.084 1.00 52.91 92 ALA A C 1
ATOM 694 O O . ALA A 1 92 ? 37.172 6.038 49.457 1.00 52.91 92 ALA A O 1
ATOM 695 N N . SER A 1 93 ? 38.042 8.122 49.344 1.00 50.19 93 SER A N 1
ATOM 696 C CA . SER A 1 93 ? 39.204 8.054 50.237 1.00 50.19 93 SER A CA 1
ATOM 697 C C . SER A 1 93 ? 38.905 7.661 51.695 1.00 50.19 93 SER A C 1
ATOM 699 O O . SER A 1 93 ? 37.763 7.765 52.128 1.00 50.19 93 SER A O 1
ATOM 701 N N . VAL A 1 94 ? 40.006 7.438 52.448 1.00 52.03 94 VAL A N 1
ATOM 702 C CA . VAL A 1 94 ? 40.191 7.243 53.917 1.00 52.03 94 VAL A CA 1
ATOM 703 C C . VAL A 1 94 ? 40.323 5.750 54.281 1.00 52.03 94 VAL A C 1
ATOM 705 O O . VAL A 1 94 ? 39.459 4.960 53.954 1.00 52.03 94 VAL A O 1
ATOM 708 N N . GLU A 1 95 ? 41.403 5.231 54.878 1.00 52.50 95 GLU A N 1
ATOM 709 C CA . GLU A 1 95 ? 42.182 5.746 56.005 1.00 52.50 95 GLU A CA 1
ATOM 710 C C . GLU A 1 95 ? 43.602 5.141 56.077 1.00 52.50 95 GLU A C 1
ATOM 712 O O . GLU A 1 95 ? 43.925 4.092 55.518 1.00 52.50 95 GLU A O 1
ATOM 717 N N . GLN A 1 96 ? 44.442 5.849 56.820 1.00 53.28 96 GLN A N 1
ATOM 718 C CA . GLN A 1 96 ? 45.853 5.657 57.093 1.00 53.28 96 GLN A CA 1
ATOM 719 C C . GLN A 1 96 ? 46.220 4.294 57.697 1.00 53.28 96 GLN A C 1
ATOM 721 O O . GLN A 1 96 ? 45.627 3.806 58.657 1.00 53.28 96 GLN A O 1
ATOM 726 N N . LYS A 1 97 ? 47.342 3.753 57.216 1.00 50.00 97 LYS A N 1
ATOM 727 C CA . LYS A 1 97 ? 48.124 2.733 57.907 1.00 50.00 97 LYS A CA 1
ATOM 728 C C . LYS A 1 97 ? 49.205 3.408 58.746 1.00 50.00 97 LYS A C 1
ATOM 730 O O . LYS A 1 97 ? 50.156 3.948 58.194 1.00 50.00 97 LYS A O 1
ATOM 735 N N . GLY A 1 98 ? 49.119 3.218 60.057 1.00 56.22 98 GLY A N 1
ATOM 736 C CA . GLY A 1 98 ? 50.298 2.831 60.822 1.00 56.22 98 GLY A CA 1
ATOM 737 C C . GLY A 1 98 ? 50.774 3.786 61.910 1.00 56.22 98 GLY A C 1
ATOM 738 O O . GLY A 1 98 ? 51.410 4.785 61.610 1.00 56.22 98 GLY A O 1
ATOM 739 N N . LYS A 1 99 ? 50.644 3.252 63.130 1.00 43.88 99 LYS A N 1
ATOM 740 C CA . LYS A 1 99 ? 51.627 3.255 64.225 1.00 43.88 99 LYS A CA 1
ATOM 741 C C . LYS A 1 99 ? 51.782 4.506 65.082 1.00 43.88 99 LYS A C 1
ATOM 743 O O . LYS A 1 99 ? 52.197 5.559 64.567 1.00 43.88 99 LYS A O 1
#

Organism: Acidobacterium capsulatum (strain ATCC 51196 / DSM 11244 / BCRC 80197 / JCM 7670 / NBRC 15755 / NCIMB 13165 / 161) (NCBI:txid240015)